Protein AF-A0A835KKN0-F1 (afdb_monomer_lite)

Secondary structure (DSSP, 8-state):
--------------------SS-------HHHHHHHHHHHHSSPPPSSPPPPPHHHHHHHHHHHHHHHHHHHHHHHHHHHHHHS---

Foldseek 3Di:
DDDDDDDPPPDPDDDDDDDDDDDPDPPDDPSNVQVVCCVVPVDGDDPDDDPDPPVVVVVVVVVVVVVVVVVVVVVVVVCCVVVVDDD

pLDDT: mean 72.74, std 14.38, range [38.59, 92.88]

Organism: NCBI:txid1010633

Structure (mmCIF, N/CA/C/O backbone):
data_AF-A0A835KKN0-F1
#
_entry.id   AF-A0A835KKN0-F1
#
loop_
_atom_site.group_PDB
_atom_site.id
_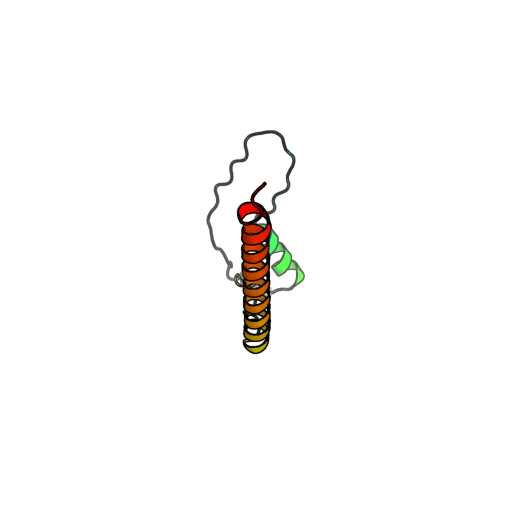atom_site.type_symbol
_atom_site.label_atom_id
_atom_site.label_alt_id
_atom_site.label_comp_id
_atom_site.label_asym_id
_atom_site.label_entity_id
_atom_site.label_seq_id
_atom_site.pdbx_PDB_ins_code
_atom_site.Cartn_x
_atom_site.Cartn_y
_atom_site.Cartn_z
_atom_site.occupancy
_atom_site.B_iso_or_equiv
_atom_site.auth_seq_id
_atom_site.auth_comp_id
_atom_site.auth_asym_id
_atom_site.auth_atom_id
_atom_site.pdbx_PDB_model_num
ATOM 1 N N . MET A 1 1 ? -31.243 2.905 33.344 1.00 38.59 1 MET A N 1
ATOM 2 C CA . MET A 1 1 ? -29.834 3.248 33.043 1.00 38.59 1 MET A CA 1
ATOM 3 C C . MET A 1 1 ? -29.410 2.465 31.808 1.00 38.59 1 MET A C 1
ATOM 5 O O . MET A 1 1 ? -29.580 1.250 31.840 1.00 38.59 1 MET A O 1
ATOM 9 N N . PRO A 1 2 ? -28.968 3.094 30.704 1.00 42.78 2 PRO A N 1
ATOM 10 C CA . PRO A 1 2 ? -28.611 2.349 29.506 1.00 42.78 2 PRO A CA 1
ATOM 11 C C . PRO A 1 2 ? -27.269 1.636 29.713 1.00 42.78 2 PRO A C 1
ATOM 13 O O . PRO A 1 2 ? -26.301 2.206 30.213 1.00 42.78 2 PRO A O 1
ATOM 16 N N . ARG A 1 3 ? -27.254 0.350 29.366 1.00 43.78 3 ARG A N 1
ATOM 17 C CA . ARG A 1 3 ? -26.121 -0.566 29.485 1.00 43.78 3 ARG A CA 1
ATOM 18 C C . ARG A 1 3 ? -25.119 -0.254 28.372 1.00 43.78 3 ARG A C 1
ATOM 20 O O . ARG A 1 3 ? -25.341 -0.627 27.224 1.00 43.78 3 ARG A O 1
ATOM 27 N N . TRP A 1 4 ? -24.032 0.437 28.704 1.00 42.50 4 TRP A N 1
ATOM 28 C CA . TRP A 1 4 ? -22.908 0.620 27.789 1.00 42.50 4 TRP A CA 1
ATOM 29 C C . TRP A 1 4 ? -22.204 -0.723 27.593 1.00 42.50 4 TRP A C 1
ATOM 31 O O . TRP A 1 4 ? -21.595 -1.267 28.514 1.00 42.50 4 TRP A O 1
ATOM 41 N N . ASN A 1 5 ? -22.324 -1.286 26.395 1.00 49.34 5 ASN A N 1
ATOM 42 C CA . ASN A 1 5 ? -21.520 -2.429 25.991 1.00 49.34 5 ASN A CA 1
ATOM 43 C C . ASN A 1 5 ? -20.067 -1.952 25.875 1.00 49.34 5 ASN A C 1
ATOM 45 O O . ASN A 1 5 ? -19.762 -1.117 25.026 1.00 49.34 5 ASN A O 1
ATOM 49 N N . LEU A 1 6 ? -19.188 -2.454 26.745 1.00 55.41 6 LEU A N 1
ATOM 50 C CA . LEU A 1 6 ? -17.750 -2.192 26.675 1.00 55.41 6 LEU A CA 1
ATOM 51 C C . LEU A 1 6 ? -17.235 -2.560 25.269 1.00 55.41 6 LEU A C 1
ATOM 53 O O . LEU A 1 6 ? -17.478 -3.687 24.819 1.00 55.41 6 LEU A O 1
ATOM 57 N N . PRO A 1 7 ? -16.549 -1.644 24.560 1.00 57.62 7 PRO A N 1
ATOM 58 C CA . PRO A 1 7 ? -15.996 -1.931 23.245 1.00 57.62 7 PRO A CA 1
ATOM 59 C C . PRO A 1 7 ? -15.058 -3.136 23.313 1.00 57.62 7 PRO A C 1
ATOM 61 O O . PRO A 1 7 ? -14.221 -3.243 24.213 1.00 57.62 7 PRO A O 1
ATOM 64 N N . LYS A 1 8 ? -15.177 -4.052 22.346 1.00 60.16 8 LYS A N 1
ATOM 65 C CA . LYS A 1 8 ? -14.198 -5.126 22.154 1.00 60.16 8 LYS A CA 1
ATOM 66 C C . LYS A 1 8 ? -12.855 -4.472 21.831 1.00 60.16 8 LYS A C 1
ATOM 68 O O . LYS A 1 8 ? -12.662 -3.967 20.731 1.00 60.16 8 LYS A O 1
ATOM 73 N N . ARG A 1 9 ? -11.958 -4.448 22.818 1.00 57.53 9 ARG A N 1
ATOM 74 C CA . ARG A 1 9 ? -10.615 -3.866 22.736 1.00 57.53 9 ARG A CA 1
ATOM 75 C C . ARG A 1 9 ? -9.881 -4.466 21.532 1.00 57.53 9 ARG A C 1
ATOM 77 O O . ARG A 1 9 ? -9.602 -5.664 21.518 1.00 57.53 9 ARG A O 1
ATOM 84 N N . CYS A 1 10 ? -9.573 -3.650 20.527 1.00 58.31 10 CYS A N 1
ATOM 85 C CA . CYS A 1 10 ? -8.740 -4.040 19.389 1.00 58.31 10 CYS A CA 1
ATOM 86 C C . CYS A 1 10 ? -7.265 -4.057 19.833 1.00 58.31 10 CYS A C 1
ATOM 88 O O . CYS A 1 10 ? -6.463 -3.237 19.413 1.00 58.31 10 CYS A O 1
ATOM 90 N N . GLY A 1 11 ? -6.922 -4.922 20.791 1.00 53.88 11 GLY A N 1
ATOM 91 C CA . GLY A 1 11 ? -5.601 -4.945 21.414 1.00 53.88 11 GLY A CA 1
ATOM 92 C C . GLY A 1 11 ? -4.658 -5.913 20.711 1.00 53.88 11 GLY A C 1
ATOM 93 O O . GLY A 1 11 ? -4.776 -7.123 20.897 1.00 53.88 11 GLY A O 1
ATOM 94 N N . ARG A 1 12 ? -3.677 -5.398 19.963 1.00 52.25 12 ARG A N 1
ATOM 95 C CA . ARG A 1 12 ? -2.397 -6.098 19.788 1.00 52.25 12 ARG A CA 1
ATOM 96 C C . ARG A 1 12 ? -1.401 -5.507 20.777 1.00 52.25 12 ARG A C 1
ATOM 98 O O . ARG A 1 12 ? -0.915 -4.397 20.609 1.00 52.25 12 ARG A O 1
ATOM 105 N N . THR A 1 13 ? -1.144 -6.257 21.839 1.00 56.88 13 THR A N 1
ATOM 106 C CA . THR A 1 13 ? -0.213 -5.889 22.903 1.00 56.88 13 THR A CA 1
ATOM 107 C C . THR A 1 13 ? 1.199 -6.316 22.520 1.00 56.88 13 THR A C 1
ATOM 109 O O . THR A 1 13 ? 1.484 -7.508 22.511 1.00 56.88 13 THR A O 1
ATOM 112 N N . THR A 1 14 ? 2.097 -5.361 22.292 1.00 51.00 14 THR A N 1
ATOM 113 C CA . THR A 1 14 ? 3.541 -5.544 22.520 1.00 51.00 14 THR A CA 1
ATOM 114 C C . THR A 1 14 ? 4.145 -4.208 22.932 1.00 51.00 14 THR A C 1
ATOM 116 O O . THR A 1 14 ? 4.529 -3.400 22.091 1.00 51.00 14 THR A O 1
ATOM 119 N N . TYR A 1 15 ? 4.203 -3.970 24.244 1.00 53.59 15 TYR A N 1
ATOM 120 C CA . TYR A 1 15 ? 4.903 -2.834 24.834 1.00 53.59 15 TYR A CA 1
ATOM 121 C C . TYR A 1 15 ? 6.251 -3.289 25.394 1.00 53.59 15 TYR A C 1
ATOM 123 O O . TYR A 1 15 ? 6.293 -4.085 26.330 1.00 53.59 15 TYR A O 1
ATOM 131 N N . SER A 1 16 ? 7.333 -2.711 24.876 1.00 50.81 16 SER A N 1
ATOM 132 C CA . SER A 1 16 ? 8.423 -2.212 25.721 1.00 50.81 16 SER A CA 1
ATOM 133 C C . SER A 1 16 ? 9.274 -1.216 24.929 1.00 50.81 16 SER A C 1
ATOM 135 O O . SER A 1 16 ? 10.295 -1.578 24.344 1.00 50.81 16 SER A O 1
ATOM 137 N N . PHE A 1 17 ? 8.857 0.052 24.898 1.00 52.97 17 PHE A N 1
ATOM 138 C CA . PHE A 1 17 ? 9.696 1.138 24.391 1.00 52.97 17 PHE A CA 1
ATOM 139 C C . PHE A 1 17 ? 10.523 1.723 25.546 1.00 52.97 17 PHE A C 1
ATOM 141 O O . PHE A 1 17 ? 9.974 2.141 26.563 1.00 52.97 17 PHE A O 1
ATOM 148 N N . ARG A 1 18 ? 11.856 1.740 25.406 1.00 57.12 18 ARG A N 1
ATOM 149 C CA . ARG A 1 18 ? 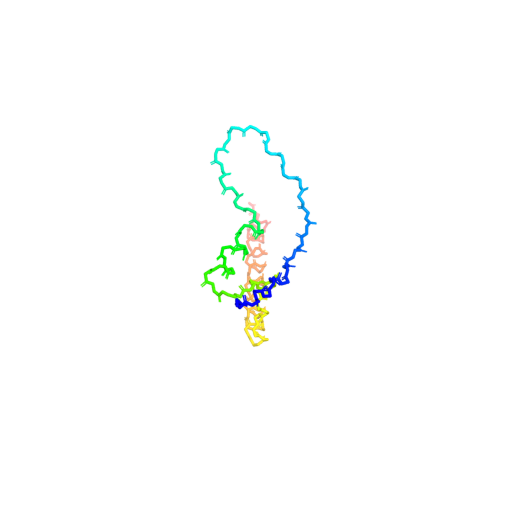12.771 2.480 26.293 1.00 57.12 18 ARG A CA 1
ATOM 150 C C . ARG A 1 18 ? 13.634 3.429 25.459 1.00 57.12 18 ARG A C 1
ATOM 152 O O . ARG A 1 18 ? 14.661 2.988 24.944 1.00 57.12 18 ARG A O 1
ATOM 159 N N . PRO A 1 19 ? 13.296 4.722 25.354 1.00 52.47 19 PRO A N 1
ATOM 160 C CA . PRO A 1 19 ? 14.218 5.699 24.811 1.00 52.47 19 PRO A CA 1
ATOM 161 C C . PRO A 1 19 ? 15.096 6.224 25.954 1.00 52.47 19 PRO A C 1
ATOM 163 O O . PRO A 1 19 ? 14.625 6.894 26.872 1.00 52.47 19 PRO A O 1
ATOM 166 N N . ARG A 1 20 ? 16.394 5.910 25.918 1.00 56.59 20 ARG A N 1
ATOM 167 C CA . ARG A 1 20 ? 17.393 6.716 26.626 1.00 56.59 20 ARG A CA 1
ATOM 168 C C . ARG A 1 20 ? 17.887 7.800 25.669 1.00 56.59 20 ARG A C 1
ATOM 170 O O . ARG A 1 20 ? 18.204 7.491 24.528 1.00 56.59 20 ARG A O 1
ATOM 177 N N . ALA A 1 21 ? 18.007 9.008 26.213 1.00 53.78 21 ALA A N 1
ATOM 178 C CA . ALA A 1 21 ? 18.679 10.194 25.676 1.00 53.78 21 ALA A CA 1
ATOM 179 C C . ALA A 1 21 ? 17.852 11.164 24.801 1.00 53.78 21 ALA A C 1
ATOM 181 O O . ALA A 1 21 ? 17.531 10.902 23.647 1.00 53.78 21 ALA A O 1
ATOM 182 N N . TRP A 1 22 ? 17.575 12.324 25.416 1.00 54.03 22 TRP A N 1
ATOM 183 C CA . TRP A 1 22 ? 17.703 13.695 24.894 1.00 54.03 22 TRP A CA 1
ATOM 184 C C . TRP A 1 22 ? 17.508 13.906 23.384 1.00 54.03 22 TRP A C 1
ATOM 186 O O . TRP A 1 22 ? 18.397 14.382 22.695 1.00 54.03 22 TRP A O 1
ATOM 196 N N . ASN A 1 23 ? 16.331 13.579 22.867 1.00 57.34 23 ASN A N 1
ATOM 197 C CA . ASN A 1 23 ? 15.777 14.156 21.646 1.00 57.34 23 ASN A CA 1
ATOM 198 C C . ASN A 1 23 ? 14.263 14.117 21.841 1.00 57.34 23 ASN A C 1
ATOM 200 O O . ASN A 1 23 ? 13.690 13.031 21.934 1.00 57.34 23 ASN A O 1
ATOM 204 N N . PHE A 1 24 ? 13.612 15.272 21.987 1.00 57.59 24 PHE A N 1
ATOM 205 C CA . PHE A 1 24 ? 12.157 15.317 22.122 1.00 57.59 24 PHE A CA 1
ATOM 206 C C . PHE A 1 24 ? 11.530 14.903 20.786 1.00 57.59 24 PHE A C 1
ATOM 208 O O . PHE A 1 24 ? 11.376 15.698 19.866 1.00 57.59 24 PHE A O 1
ATOM 215 N N . SER A 1 25 ? 11.233 13.614 20.664 1.00 59.06 25 SER A N 1
ATOM 216 C CA . SER A 1 25 ? 10.488 13.024 19.563 1.00 59.06 25 SER A CA 1
ATOM 217 C C . SER A 1 25 ? 9.243 12.407 20.183 1.00 59.06 25 SER A C 1
ATOM 219 O O . SER A 1 25 ? 9.322 11.359 20.824 1.00 59.06 25 SER A O 1
ATOM 221 N N . LEU A 1 26 ? 8.100 13.083 20.035 1.00 69.00 26 LEU A N 1
ATOM 222 C CA . LEU A 1 26 ? 6.790 12.510 20.341 1.00 69.00 26 LEU A CA 1
ATOM 223 C C . LEU A 1 26 ? 6.483 11.459 19.272 1.00 69.00 26 LEU A C 1
ATOM 225 O O . LEU A 1 26 ? 5.785 11.714 18.294 1.00 69.00 26 LEU A O 1
ATOM 229 N N . LYS A 1 27 ? 7.087 10.279 19.415 1.00 73.19 27 LYS A N 1
ATOM 230 C CA . LYS A 1 27 ? 6.690 9.110 18.640 1.00 73.19 27 LYS A CA 1
ATOM 231 C C . LYS A 1 27 ? 5.422 8.570 19.281 1.00 73.19 27 LYS A C 1
ATOM 233 O O . LYS A 1 27 ? 5.512 7.830 20.255 1.00 73.19 27 LYS A O 1
ATOM 238 N N . LEU A 1 28 ? 4.273 8.977 18.746 1.00 70.88 28 LEU A N 1
ATOM 239 C CA . LEU A 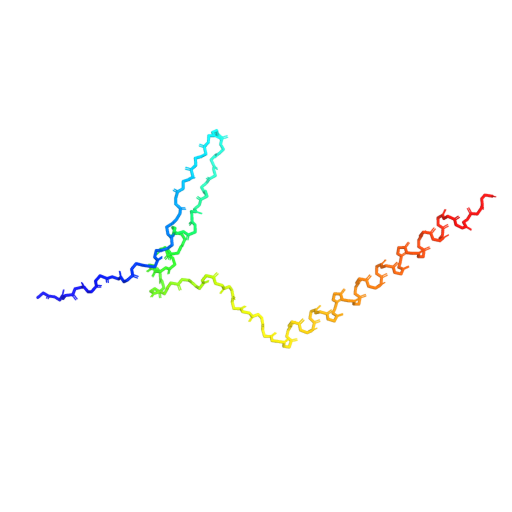1 28 ? 3.013 8.316 19.058 1.00 70.88 28 LEU A CA 1
ATOM 240 C C . LEU A 1 28 ? 3.134 6.852 18.650 1.00 70.88 28 LEU A C 1
ATOM 242 O O . LEU A 1 28 ? 3.622 6.522 17.563 1.00 70.88 28 LEU A O 1
ATOM 246 N N . THR A 1 29 ? 2.748 5.974 19.559 1.00 78.81 29 THR A N 1
ATOM 247 C CA . THR A 1 29 ? 2.670 4.549 19.276 1.00 78.81 29 THR A CA 1
ATOM 248 C C . THR A 1 29 ? 1.515 4.280 18.315 1.00 78.81 29 THR A C 1
ATOM 250 O O . THR A 1 29 ? 0.536 5.022 18.272 1.00 78.81 29 THR A O 1
ATOM 253 N N . GLU A 1 30 ? 1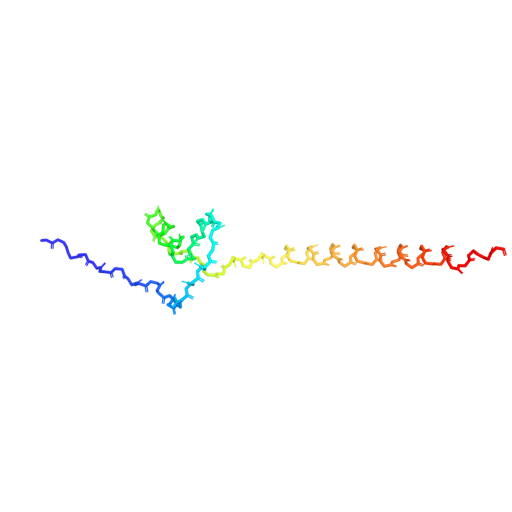.606 3.194 17.548 1.00 77.75 30 GLU A N 1
ATOM 254 C CA . GLU A 1 30 ? 0.528 2.781 16.636 1.00 77.75 30 GLU A CA 1
ATOM 255 C C . GLU A 1 30 ? -0.808 2.614 17.385 1.00 77.75 30 GLU A C 1
ATOM 257 O O . GLU A 1 30 ? -1.854 2.995 16.877 1.00 77.75 30 GLU A O 1
ATOM 262 N N . GLY A 1 31 ? -0.764 2.161 18.645 1.00 78.69 31 GLY A N 1
ATOM 263 C CA . GLY A 1 31 ? -1.950 2.040 19.494 1.00 78.69 31 GLY A CA 1
ATOM 264 C C . GLY A 1 31 ? -2.598 3.375 19.877 1.00 78.69 31 GLY A C 1
ATOM 265 O O . GLY A 1 31 ? -3.822 3.458 19.877 1.00 78.69 31 GLY A O 1
ATOM 266 N N . GLU A 1 32 ? -1.807 4.412 20.170 1.00 83.38 32 GLU A N 1
ATOM 267 C CA . GLU A 1 32 ?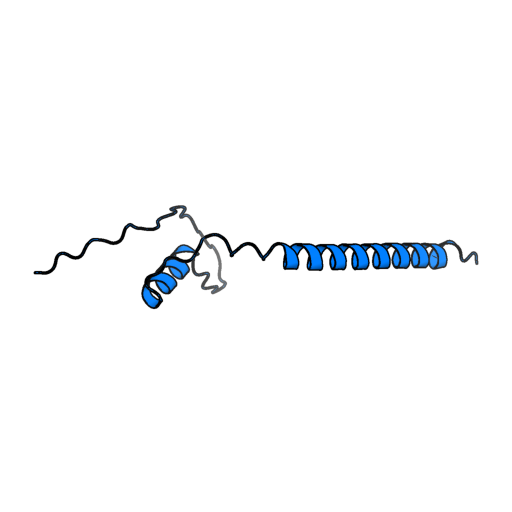 -2.329 5.756 20.479 1.00 83.38 32 GLU A CA 1
ATOM 268 C C . GLU A 1 32 ? -2.998 6.378 19.247 1.00 83.38 32 GLU A C 1
ATOM 270 O O . GLU A 1 32 ? -4.094 6.923 19.333 1.00 83.38 32 GLU A O 1
ATOM 275 N N . ILE A 1 33 ? -2.383 6.213 18.073 1.00 83.25 33 ILE A N 1
ATOM 276 C CA . ILE A 1 33 ? -2.948 6.678 16.800 1.00 83.25 33 ILE A CA 1
ATOM 277 C C . ILE A 1 33 ? -4.264 5.946 16.496 1.00 83.25 33 ILE A C 1
ATOM 279 O O . ILE A 1 33 ? -5.247 6.568 16.087 1.00 83.25 33 ILE A O 1
ATOM 283 N N . ASP A 1 34 ? -4.304 4.630 16.706 1.00 84.25 34 ASP A N 1
ATOM 284 C CA . ASP A 1 34 ? -5.494 3.819 16.456 1.00 84.25 34 ASP A CA 1
AT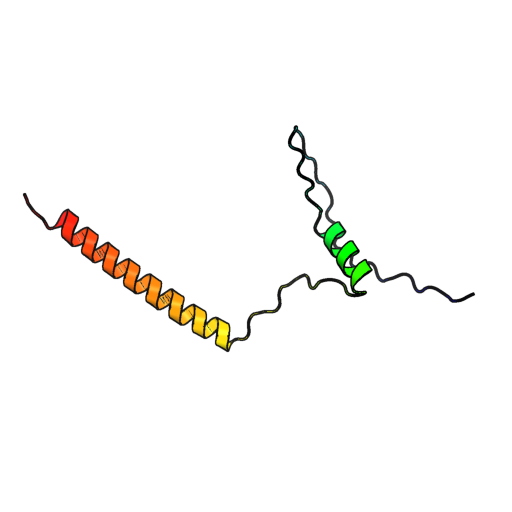OM 285 C C . ASP A 1 34 ? -6.660 4.185 17.385 1.00 84.25 34 ASP A C 1
ATOM 287 O O . ASP A 1 34 ? -7.817 4.198 16.951 1.00 84.25 34 ASP A O 1
ATOM 291 N N . GLU A 1 35 ? -6.365 4.490 18.652 1.00 84.69 35 GLU A N 1
ATOM 292 C CA . GLU A 1 35 ? -7.348 4.933 19.642 1.00 84.69 35 GLU A CA 1
ATOM 293 C C . GLU A 1 35 ? -7.930 6.307 19.289 1.00 84.69 35 GLU A C 1
ATOM 295 O O . GLU A 1 35 ? -9.151 6.486 19.334 1.00 84.69 35 GLU A O 1
ATOM 300 N N . ASP A 1 36 ? -7.096 7.245 18.845 1.00 85.31 36 ASP A N 1
ATOM 301 C CA . ASP A 1 36 ? -7.538 8.564 18.391 1.00 85.31 36 ASP A CA 1
ATOM 302 C C . ASP A 1 36 ? -8.412 8.463 17.134 1.00 85.31 36 ASP A C 1
ATOM 304 O O . ASP A 1 36 ? -9.504 9.037 17.072 1.00 85.31 36 ASP A O 1
ATOM 308 N N . ILE A 1 37 ? -7.988 7.674 16.139 1.00 85.88 37 ILE A N 1
ATOM 309 C CA . ILE A 1 37 ? -8.777 7.428 14.924 1.00 85.88 37 ILE A CA 1
ATOM 310 C C . ILE A 1 37 ? -10.122 6.798 15.286 1.00 85.88 37 ILE A C 1
ATOM 312 O O . ILE A 1 37 ? -11.156 7.208 14.748 1.00 85.88 37 ILE A O 1
ATOM 316 N N . TYR A 1 38 ? -10.139 5.825 16.199 1.00 85.19 38 TYR A N 1
ATOM 317 C CA . TYR A 1 38 ? -11.380 5.214 16.663 1.00 85.19 38 TYR A CA 1
ATOM 318 C C . TYR A 1 38 ? -12.273 6.228 17.380 1.00 85.19 38 TYR A C 1
ATOM 320 O O . TYR A 1 38 ? -13.473 6.267 17.120 1.00 85.19 38 TYR A O 1
ATOM 328 N N . SER A 1 39 ? -11.705 7.077 18.231 1.00 84.44 39 SER A N 1
ATOM 329 C CA . SER A 1 39 ? -12.445 8.116 18.952 1.00 84.44 39 SER A CA 1
ATOM 330 C C . SER A 1 39 ? -13.089 9.126 18.000 1.00 84.44 39 SER A C 1
ATOM 332 O O . SER A 1 39 ? -14.229 9.535 18.210 1.00 84.44 39 SER A O 1
ATOM 334 N N . LEU A 1 40 ? -12.398 9.481 16.913 1.00 86.62 40 LEU A N 1
ATOM 335 C CA . LEU A 1 40 ? -12.893 10.418 15.902 1.00 86.62 40 LEU A CA 1
ATOM 336 C C . LEU A 1 40 ? -13.900 9.792 14.929 1.00 86.62 40 LEU A C 1
ATOM 338 O O . LEU A 1 40 ? -14.826 10.463 14.477 1.00 86.62 40 LEU A O 1
ATOM 342 N N . THR A 1 41 ? -13.711 8.525 14.558 1.00 87.00 41 THR A N 1
ATOM 343 C CA . THR A 1 41 ? -14.438 7.903 13.434 1.00 87.00 41 THR A CA 1
ATOM 344 C C . THR A 1 41 ? -15.372 6.760 13.837 1.00 87.00 41 THR A C 1
ATOM 346 O O . THR A 1 41 ? -16.135 6.268 13.002 1.00 87.00 41 THR A O 1
ATOM 349 N N . GLY A 1 42 ? -15.300 6.293 15.086 1.00 86.62 42 GLY A N 1
ATOM 350 C CA . GLY A 1 42 ? -15.973 5.088 15.581 1.00 86.62 42 GLY A CA 1
ATOM 351 C C . GLY A 1 42 ? -15.497 3.791 14.918 1.00 86.62 42 GLY A C 1
ATOM 352 O O . GLY A 1 42 ? -16.145 2.752 15.056 1.00 86.62 42 GLY A O 1
ATOM 353 N N . LYS A 1 43 ? -14.409 3.836 14.140 1.00 82.25 43 LYS A N 1
ATOM 354 C CA . LYS A 1 43 ? -13.909 2.717 13.336 1.00 82.25 43 LYS A CA 1
ATOM 355 C C . LYS A 1 43 ? -12.447 2.462 13.658 1.00 82.25 43 LYS A C 1
ATOM 357 O O . LYS A 1 43 ? -11.636 3.379 13.645 1.00 82.25 43 LYS A O 1
ATOM 362 N N . CYS A 1 44 ? -12.101 1.199 13.906 1.00 79.31 44 CYS A N 1
ATOM 363 C CA . CYS A 1 44 ? -10.700 0.822 14.050 1.00 79.31 44 CYS A CA 1
ATOM 364 C C . CYS A 1 44 ? -10.017 0.927 12.679 1.00 79.31 44 CYS A C 1
ATOM 366 O O . CYS A 1 44 ? -10.554 0.387 11.697 1.00 79.31 44 CYS A O 1
ATOM 368 N N . PRO A 1 45 ? -8.857 1.591 12.583 1.00 74.94 45 PRO A N 1
ATOM 369 C CA . PRO A 1 45 ? -8.090 1.614 11.350 1.00 74.94 45 PRO A CA 1
ATOM 370 C C . PRO A 1 45 ? -7.725 0.187 10.926 1.00 74.94 45 PRO A C 1
ATOM 372 O O . PRO A 1 45 ? -7.481 -0.715 11.732 1.00 74.94 45 PRO A O 1
ATOM 375 N N . ARG A 1 46 ? -7.750 -0.060 9.613 1.00 73.50 46 ARG A N 1
ATOM 376 C CA . ARG A 1 46 ? -7.344 -1.358 9.072 1.00 73.50 46 ARG A CA 1
ATOM 377 C C . ARG A 1 46 ? -5.825 -1.466 9.167 1.00 73.50 46 ARG A C 1
ATOM 379 O O . ARG A 1 46 ? -5.123 -0.724 8.496 1.00 73.50 46 ARG A O 1
ATOM 386 N N . SER A 1 47 ? -5.349 -2.489 9.875 1.00 68.31 47 SER A N 1
ATOM 387 C CA . SER A 1 47 ? -3.923 -2.869 9.973 1.00 68.31 47 SER A CA 1
ATOM 388 C C . SER A 1 47 ? -3.218 -3.133 8.637 1.00 68.31 47 SER A C 1
ATOM 390 O O . SER A 1 47 ? -2.005 -3.318 8.595 1.00 68.31 47 SER A O 1
ATOM 392 N N . ARG A 1 48 ? -3.962 -3.214 7.529 1.00 66.50 48 ARG A N 1
ATOM 393 C CA . ARG A 1 48 ? -3.392 -3.322 6.190 1.00 66.50 48 ARG A CA 1
ATOM 394 C C . ARG A 1 48 ? -3.983 -2.235 5.309 1.00 66.50 48 ARG A C 1
ATOM 396 O O . ARG A 1 48 ? -5.216 -2.148 5.236 1.00 66.50 48 ARG A O 1
ATOM 403 N N . PRO A 1 49 ? -3.141 -1.466 4.596 1.00 67.69 49 PRO A N 1
ATOM 404 C CA . PRO A 1 49 ? -3.641 -0.604 3.545 1.00 67.69 49 PRO A CA 1
ATOM 405 C C . PRO A 1 49 ? -4.427 -1.455 2.549 1.00 67.69 49 PRO A C 1
ATOM 407 O O . PRO A 1 49 ? -4.124 -2.634 2.324 1.00 67.69 49 PRO A O 1
ATOM 410 N N . HIS A 1 50 ? -5.473 -0.867 1.974 1.00 70.31 50 HIS A N 1
ATOM 411 C CA . HIS A 1 50 ? -6.227 -1.538 0.929 1.00 70.31 50 HIS A CA 1
ATOM 412 C C . HIS A 1 50 ? -5.246 -1.925 -0.183 1.00 70.31 50 HIS A C 1
ATOM 414 O O . HIS A 1 50 ? -4.512 -1.068 -0.677 1.00 70.31 50 HIS A O 1
ATOM 420 N N . ARG A 1 51 ? -5.201 -3.211 -0.567 1.00 73.75 51 ARG A N 1
ATOM 421 C CA . ARG A 1 51 ? -4.441 -3.618 -1.759 1.00 73.75 51 ARG A CA 1
ATOM 422 C C . ARG A 1 51 ? -4.885 -2.729 -2.912 1.00 73.75 51 ARG A C 1
ATOM 424 O O . ARG A 1 51 ? -6.095 -2.579 -3.111 1.00 73.75 51 ARG A O 1
ATOM 431 N N . MET A 1 52 ? -3.921 -2.161 -3.638 1.00 77.44 52 MET A N 1
ATOM 432 C CA . MET A 1 52 ? -4.224 -1.430 -4.863 1.00 77.44 52 MET A CA 1
ATOM 433 C C . MET A 1 52 ? -5.031 -2.341 -5.796 1.00 77.44 52 MET A C 1
ATOM 435 O O . MET A 1 52 ? -4.765 -3.545 -5.842 1.00 77.44 52 MET A O 1
ATOM 439 N N . PRO A 1 53 ? -6.010 -1.802 -6.532 1.00 85.06 53 PRO A N 1
ATOM 440 C CA . PRO A 1 53 ? -6.685 -2.535 -7.592 1.00 85.06 53 PRO A CA 1
ATOM 441 C C . PRO A 1 53 ? -5.672 -3.204 -8.531 1.00 85.06 53 PRO A C 1
ATOM 443 O O . PRO A 1 53 ? -4.665 -2.586 -8.881 1.00 85.06 53 PRO A O 1
ATOM 446 N N . VAL A 1 54 ? -5.949 -4.443 -8.950 1.00 81.50 54 VAL A N 1
ATOM 447 C CA . VAL A 1 54 ? -5.081 -5.220 -9.861 1.00 81.50 54 VAL A CA 1
ATOM 448 C C . VAL A 1 54 ? -4.678 -4.423 -11.113 1.00 81.50 54 VAL A C 1
ATOM 450 O O . VAL A 1 54 ? -3.481 -4.377 -11.390 1.00 81.50 54 VAL A O 1
ATOM 453 N N . PRO A 1 55 ? -5.586 -3.679 -11.786 1.00 84.75 55 PRO A N 1
ATOM 454 C CA . PRO A 1 55 ? -5.206 -2.895 -12.963 1.00 84.75 55 PRO A CA 1
ATOM 455 C C . PRO A 1 55 ? -4.129 -1.842 -12.672 1.00 84.75 55 PRO A C 1
ATOM 457 O O . PRO A 1 55 ? -3.228 -1.620 -13.476 1.00 84.75 55 PRO A O 1
ATOM 460 N N . LEU A 1 56 ? -4.177 -1.210 -11.494 1.00 80.75 56 LEU A N 1
ATOM 461 C CA . LEU A 1 56 ? -3.171 -0.221 -11.105 1.00 80.75 56 LEU A CA 1
ATOM 462 C C . LEU A 1 56 ? -1.829 -0.874 -10.762 1.00 80.75 56 LEU A C 1
ATOM 464 O O . LEU A 1 56 ? -0.785 -0.293 -11.050 1.00 80.75 56 LEU A O 1
ATOM 468 N N . GLN A 1 57 ? -1.840 -2.076 -10.181 1.00 82.62 57 GLN A N 1
ATOM 469 C CA . GLN A 1 57 ? -0.608 -2.828 -9.932 1.00 82.62 57 GLN A CA 1
ATOM 470 C C . GLN A 1 57 ? 0.072 -3.232 -11.246 1.00 82.62 57 GLN A C 1
ATOM 472 O O . GLN A 1 57 ? 1.281 -3.054 -11.381 1.00 82.62 57 GLN A O 1
ATOM 477 N N . GLU A 1 58 ? -0.695 -3.707 -12.230 1.00 82.94 58 GLU A N 1
ATOM 478 C CA . GLU A 1 58 ? -0.177 -4.072 -13.555 1.00 82.94 58 GLU A CA 1
ATOM 479 C C . GLU A 1 58 ? 0.415 -2.863 -14.286 1.00 82.94 58 GLU A C 1
ATOM 481 O O . GLU A 1 58 ? 1.551 -2.925 -14.757 1.00 82.94 58 GLU A O 1
ATOM 486 N N . MET A 1 59 ? -0.294 -1.728 -14.308 1.00 79.81 59 MET A N 1
ATOM 487 C CA . MET A 1 59 ? 0.211 -0.497 -14.928 1.00 79.81 59 MET A CA 1
ATOM 488 C C . MET A 1 59 ? 1.523 -0.014 -14.301 1.00 79.81 59 MET A C 1
ATOM 490 O O . MET A 1 59 ? 2.416 0.451 -15.013 1.00 79.81 59 MET A O 1
ATOM 494 N N . LEU A 1 60 ? 1.657 -0.111 -12.976 1.00 80.12 60 LEU A N 1
ATOM 495 C CA . LEU A 1 60 ? 2.894 0.255 -12.291 1.00 80.12 60 LEU A CA 1
ATOM 496 C C . LEU A 1 60 ? 4.024 -0.727 -12.603 1.00 80.12 60 LEU A C 1
ATOM 498 O O . LEU A 1 60 ? 5.139 -0.282 -12.859 1.00 80.12 60 LEU A O 1
ATOM 502 N N . ASN A 1 61 ? 3.737 -2.028 -12.661 1.00 79.75 61 ASN A N 1
ATOM 503 C CA . ASN A 1 61 ? 4.733 -3.050 -12.977 1.00 79.75 61 ASN A CA 1
ATOM 504 C C . ASN A 1 61 ? 5.280 -2.920 -14.414 1.00 79.75 61 ASN A C 1
ATOM 506 O O . ASN A 1 61 ? 6.472 -3.091 -14.664 1.00 79.75 61 ASN A O 1
ATOM 510 N N . VAL A 1 62 ? 4.430 -2.548 -15.375 1.00 75.44 62 VAL A N 1
ATOM 511 C CA . VAL A 1 62 ? 4.873 -2.253 -16.750 1.00 75.44 62 VAL A CA 1
ATOM 512 C C . VAL A 1 62 ? 5.784 -1.021 -16.777 1.00 75.44 62 VAL A C 1
ATOM 514 O O . VAL A 1 62 ? 6.810 -1.011 -17.449 1.00 75.44 62 VAL A O 1
ATOM 517 N N . ARG A 1 63 ? 5.472 0.027 -16.008 1.00 74.19 63 ARG A N 1
ATOM 518 C CA . ARG A 1 63 ? 6.316 1.233 -15.966 1.00 74.19 63 ARG A CA 1
ATOM 519 C C . ARG A 1 63 ? 7.668 0.978 -15.305 1.00 74.19 63 ARG A C 1
ATOM 521 O O . ARG A 1 63 ? 8.679 1.468 -15.798 1.00 74.19 63 ARG A O 1
ATOM 528 N N . THR A 1 64 ? 7.709 0.212 -14.219 1.00 75.12 64 THR A N 1
ATOM 529 C CA . THR A 1 64 ? 8.965 -0.089 -13.516 1.00 75.12 64 THR A CA 1
ATOM 530 C C . THR A 1 64 ? 9.898 -0.961 -14.350 1.00 75.12 64 THR A C 1
ATOM 532 O O . THR A 1 64 ? 11.103 -0.726 -14.339 1.00 75.12 64 THR A O 1
ATOM 535 N N . THR A 1 65 ? 9.357 -1.913 -15.114 1.00 74.75 65 THR A N 1
ATOM 536 C CA . THR A 1 65 ? 10.139 -2.776 -16.020 1.00 74.75 65 THR A CA 1
ATOM 537 C C . THR A 1 65 ? 10.703 -2.016 -17.225 1.00 74.75 65 THR A C 1
ATOM 539 O O . THR A 1 65 ? 11.851 -2.228 -17.625 1.00 74.75 65 THR A O 1
ATOM 542 N N . LEU A 1 66 ? 9.948 -1.066 -17.781 1.00 79.38 66 LEU A N 1
ATOM 543 C CA . LEU A 1 66 ? 10.449 -0.199 -18.850 1.00 79.38 66 LEU A CA 1
ATOM 544 C C . LEU A 1 66 ? 11.542 0.754 -18.348 1.00 79.38 66 LEU A C 1
ATOM 546 O O . LEU A 1 66 ? 12.581 0.890 -18.985 1.00 79.38 66 LEU A O 1
ATOM 550 N N . LEU A 1 67 ? 11.359 1.367 -17.178 1.00 80.94 67 LEU A N 1
ATOM 551 C CA . LEU A 1 67 ? 12.377 2.250 -16.603 1.00 80.94 67 LEU A CA 1
ATOM 552 C C . LEU A 1 67 ? 13.661 1.494 -16.245 1.00 80.94 67 LEU A C 1
ATOM 554 O O . LEU A 1 67 ? 14.751 1.983 -16.531 1.00 80.94 67 LEU A O 1
ATOM 558 N N . SER A 1 68 ? 13.555 0.296 -15.663 1.00 82.12 68 SER A N 1
ATOM 559 C CA . SER A 1 68 ? 14.734 -0.497 -15.307 1.00 82.12 68 SER A CA 1
ATOM 560 C C . SER A 1 68 ? 15.526 -0.935 -16.539 1.00 82.12 68 SER A C 1
ATOM 562 O O . SER A 1 68 ? 16.749 -0.825 -16.540 1.00 82.12 68 SER A O 1
ATOM 564 N N . SER A 1 69 ? 14.851 -1.360 -17.610 1.00 83.44 69 SER A N 1
ATOM 565 C CA . SER A 1 69 ? 15.519 -1.730 -18.863 1.00 83.44 69 SER A CA 1
ATOM 566 C C . SER A 1 69 ? 16.230 -0.543 -19.516 1.00 83.44 69 SER A C 1
ATOM 568 O O . SER A 1 69 ? 17.409 -0.660 -19.838 1.00 83.44 69 SER A O 1
ATOM 570 N N . VAL A 1 70 ? 15.581 0.620 -19.637 1.00 88.69 70 VAL A N 1
ATOM 571 C CA . VAL A 1 70 ? 16.211 1.839 -20.183 1.00 88.69 70 VAL A CA 1
ATOM 572 C C . VAL A 1 70 ? 17.436 2.246 -19.365 1.00 88.69 70 VAL A C 1
ATOM 574 O O . VAL A 1 70 ? 18.481 2.558 -19.936 1.00 88.69 70 VAL A O 1
ATOM 577 N N . LEU A 1 71 ? 17.347 2.187 -18.034 1.00 89.88 71 LEU A N 1
ATOM 578 C CA . LEU A 1 71 ? 18.477 2.493 -17.160 1.00 89.88 71 LEU A CA 1
ATOM 579 C C . LEU A 1 71 ? 19.635 1.514 -17.371 1.00 89.88 71 LEU A C 1
ATOM 581 O O . LEU A 1 71 ? 20.769 1.953 -17.539 1.00 89.88 71 LEU A O 1
ATOM 585 N N . LEU A 1 72 ? 19.362 0.211 -17.451 1.00 90.12 72 LEU A N 1
ATOM 586 C CA . LEU A 1 72 ? 20.387 -0.803 -17.708 1.00 90.12 72 LEU A CA 1
ATOM 587 C C . LEU A 1 72 ? 21.063 -0.611 -19.073 1.00 90.12 72 LEU A C 1
ATOM 589 O O . LEU A 1 72 ? 22.289 -0.668 -19.151 1.00 90.12 72 LEU A O 1
ATOM 593 N N . TYR A 1 73 ? 20.294 -0.320 -20.127 1.00 90.81 73 TYR A N 1
ATOM 594 C CA . TYR A 1 73 ? 20.850 -0.019 -21.449 1.00 90.81 73 TYR A CA 1
ATOM 595 C C . TYR A 1 73 ? 21.709 1.244 -21.428 1.00 90.81 73 TYR A C 1
ATOM 597 O O . TYR A 1 73 ? 22.816 1.238 -21.960 1.00 90.81 73 TYR A O 1
ATOM 605 N N . SER A 1 74 ? 21.237 2.311 -20.783 1.00 90.31 74 SER A N 1
ATOM 606 C CA . SER A 1 74 ? 21.989 3.566 -20.695 1.00 90.31 74 SER A CA 1
ATOM 607 C C . SER A 1 74 ? 23.290 3.415 -19.896 1.00 90.31 74 SER A C 1
ATOM 609 O O . SER A 1 74 ? 24.325 3.923 -20.319 1.00 90.31 74 SER A O 1
ATOM 611 N N . LEU A 1 75 ? 23.275 2.647 -18.801 1.00 92.88 75 LEU A N 1
ATOM 612 C CA . LEU A 1 75 ? 24.464 2.331 -18.009 1.00 92.88 75 LEU A CA 1
ATOM 613 C C . LEU A 1 75 ? 25.445 1.446 -18.783 1.00 92.88 75 LEU A C 1
ATOM 615 O O . LEU A 1 75 ? 26.646 1.695 -18.740 1.00 92.88 75 LEU A O 1
ATOM 619 N N . SER A 1 76 ? 24.949 0.446 -19.516 1.00 91.06 76 SER A N 1
ATOM 620 C CA . SER A 1 76 ? 25.782 -0.402 -20.374 1.00 91.06 76 SER A CA 1
ATOM 621 C C . SER A 1 76 ? 26.434 0.403 -21.500 1.00 91.06 76 SER A C 1
ATOM 623 O O . SER A 1 76 ? 27.630 0.255 -21.741 1.00 91.06 76 SER A O 1
ATOM 625 N N . LEU A 1 77 ? 25.683 1.299 -22.143 1.00 91.75 77 LEU A N 1
ATOM 626 C CA . LEU A 1 77 ? 26.203 2.177 -23.186 1.00 91.75 77 LEU A CA 1
ATOM 627 C C . LEU A 1 77 ? 27.261 3.137 -22.631 1.00 91.75 77 LEU A C 1
ATOM 629 O O . LEU A 1 77 ? 28.318 3.300 -23.231 1.00 91.75 77 LEU A O 1
ATOM 633 N N . LEU A 1 78 ? 27.010 3.730 -21.463 1.00 92.25 78 LEU A N 1
ATOM 634 C CA . LEU A 1 78 ? 27.965 4.601 -20.781 1.00 92.25 78 LEU A CA 1
ATOM 635 C C . LEU A 1 78 ? 29.238 3.844 -20.380 1.00 92.25 78 LEU A C 1
ATOM 637 O O . LEU A 1 78 ? 30.335 4.360 -20.566 1.00 92.25 78 LEU A O 1
ATOM 641 N N . PHE A 1 79 ? 29.112 2.606 -19.900 1.00 91.38 79 PHE A N 1
ATOM 642 C CA . PHE A 1 79 ? 30.256 1.737 -19.630 1.00 91.38 79 PHE A CA 1
ATOM 643 C C . PHE A 1 79 ? 31.070 1.477 -20.905 1.00 91.38 79 PHE A C 1
ATOM 645 O O . PHE A 1 79 ? 32.286 1.632 -20.898 1.00 91.38 79 PHE A O 1
ATOM 652 N N . LEU A 1 80 ? 30.419 1.160 -22.026 1.00 87.88 80 LEU A N 1
ATOM 653 C CA . LEU A 1 80 ? 31.115 0.983 -23.301 1.00 87.88 80 LEU A CA 1
ATOM 654 C C . LEU A 1 80 ? 31.811 2.270 -23.758 1.00 87.88 80 LEU A C 1
ATOM 656 O O . LEU A 1 80 ? 32.957 2.204 -24.173 1.00 87.88 80 LEU A O 1
ATOM 660 N N . ILE A 1 81 ? 31.184 3.438 -23.622 1.00 89.00 81 ILE A N 1
ATOM 661 C CA . ILE A 1 81 ? 31.807 4.722 -23.985 1.00 89.00 81 ILE A CA 1
ATOM 662 C C . ILE A 1 81 ? 33.039 5.009 -23.114 1.00 89.00 81 ILE A C 1
ATOM 664 O O . ILE A 1 81 ? 34.073 5.422 -23.631 1.00 89.00 81 ILE A O 1
ATOM 668 N N . LEU A 1 82 ? 32.949 4.767 -21.804 1.00 86.50 82 LEU A N 1
ATOM 669 C CA . LEU A 1 82 ? 34.040 5.044 -20.867 1.00 86.50 82 LEU A CA 1
ATOM 670 C C . LEU A 1 82 ? 35.204 4.052 -20.978 1.00 86.50 82 LEU A C 1
ATOM 672 O O . LEU A 1 82 ? 36.346 4.443 -20.760 1.00 86.50 82 LEU A O 1
ATOM 676 N N . PHE A 1 83 ? 34.931 2.786 -21.305 1.00 81.38 83 PHE A N 1
ATOM 677 C CA . PHE A 1 83 ? 35.942 1.720 -21.319 1.00 81.38 83 PHE A CA 1
ATOM 678 C C . PHE A 1 83 ? 36.372 1.272 -22.726 1.00 81.38 83 PHE A C 1
ATOM 680 O O . PHE A 1 83 ? 37.395 0.607 -22.852 1.00 81.38 83 PHE A O 1
ATOM 687 N N . SER A 1 84 ? 35.631 1.628 -23.783 1.00 72.69 84 SER A N 1
ATOM 688 C CA . SER A 1 84 ? 35.997 1.369 -25.191 1.00 72.69 84 SER A CA 1
ATOM 689 C C . SER A 1 84 ? 36.537 2.600 -25.919 1.00 72.69 84 SER A C 1
ATOM 691 O O . SER A 1 84 ? 36.725 2.531 -27.129 1.00 72.69 84 SER A O 1
ATOM 693 N N . SER A 1 85 ? 36.798 3.711 -25.223 1.00 66.56 85 SER A N 1
ATOM 694 C CA . SER A 1 85 ? 37.641 4.784 -25.756 1.00 66.56 85 SER A CA 1
ATOM 695 C C . SER A 1 85 ? 39.100 4.456 -25.413 1.00 66.56 85 SER A C 1
ATOM 697 O O . SER A 1 85 ? 39.527 4.753 -24.294 1.00 66.56 85 SER A O 1
ATOM 699 N N . PRO A 1 86 ? 39.879 3.809 -26.304 1.00 66.88 86 PRO A N 1
ATOM 700 C CA . PRO A 1 86 ? 41.319 3.764 -26.117 1.00 66.88 86 PRO A CA 1
ATOM 701 C C . PRO A 1 86 ? 41.839 5.202 -26.248 1.00 66.88 86 PRO A C 1
ATOM 703 O O . PRO A 1 86 ? 41.370 5.952 -27.107 1.00 66.88 86 PRO A O 1
ATOM 706 N N . ASN A 1 87 ? 42.755 5.599 -25.362 1.00 61.53 87 ASN A N 1
ATOM 707 C CA . ASN A 1 87 ? 43.651 6.719 -25.667 1.00 61.53 87 ASN A CA 1
ATOM 708 C C . ASN A 1 87 ? 44.460 6.400 -26.927 1.00 61.53 87 ASN A C 1
ATOM 710 O O . ASN A 1 87 ? 44.825 5.210 -27.086 1.00 61.53 87 ASN A O 1
#

Radius of gyration: 25.87 Å; chains: 1; bounding box: 74×21×59 Å

InterPro domains:
  IPR012438 Protein of unknown function DUF1639 [PF07797] (28-61)

Sequence (87 aa):
MPRWNLPKRCGRTTYSFRPRAWNFSLKLTEGEIDEDIYSLTGKCPRSRPHRMPVPLQEMLNVRTTLLSSVLLYSLSLLFLILFSSPN